Protein AF-A0A2V7JYR1-F1 (afdb_monomer)

Nearest PDB structures (foldseek):
  2d7j-assembly1_A  TM=7.484E-01  e=2.110E-05  Pyrococcus horikoshii OT3
  2vpi-assembly2_B  TM=7.551E-01  e=6.816E-05  Homo sapiens
  2a9v-assembly1_A  TM=7.492E-01  e=1.395E-04  Thermoplasma acidophilum
  2vpi-assembly1_A  TM=7.531E-01  e=1.307E-04  Homo sapiens
  2vxo-assembly1_B  TM=7.782E-01  e=3.049E-04  Homo sapiens

Sequence (157 aa):
MKALRQFASDGGTLVALNDASRFAVEQLLLPVRNVLEGVADDEFYAPGSIFRLELDPSDPIARDLAAQSVAWYEGGPAFEVLDSSAVRVVGRYPADPERVLLSGWVLHPERVAGRAALVRVKLGAGQVVLFGFRPQYRGQSIVTYPLLFNSLQLTSK

Foldseek 3Di:
DVVVLVCQQVFHEAEAAFPSLVVCCVVNVFQKDFLCVVPDCQQKAFQWAKFKKQFDCVDLLNPPHDRIDIFTAHNGTFIDGRDPVFKDQGMAGAQDQVRGGPDGDMDPSNSRRRTGQWMWGRRNQGIYIYGRGGCCPVVPNPSSVSSVVSSNVDGRD

pLDDT: mean 96.01, std 4.95, range [54.38, 98.81]

Mean predicted aligned error: 2.77 Å

Structure (mmCIF, N/CA/C/O backbone):
data_AF-A0A2V7JYR1-F1
#
_entry.id   AF-A0A2V7JYR1-F1
#
loop_
_atom_site.group_PDB
_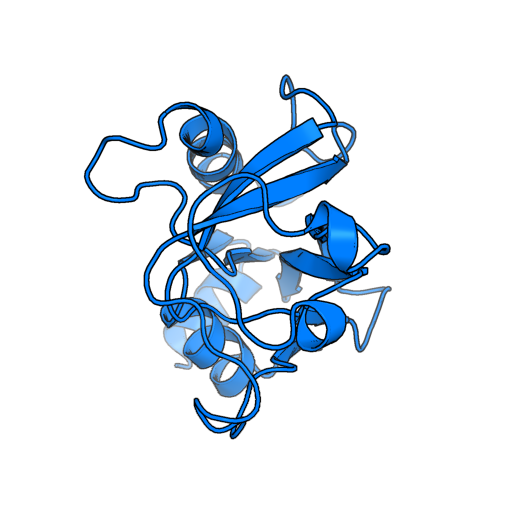atom_site.id
_atom_site.type_symbol
_atom_site.label_atom_id
_atom_site.label_alt_id
_atom_site.label_comp_id
_atom_site.label_asym_id
_atom_site.label_entity_id
_atom_site.label_seq_id
_atom_site.pdbx_PDB_ins_code
_atom_site.Cartn_x
_atom_site.Cartn_y
_atom_site.Cartn_z
_atom_site.occupancy
_atom_site.B_iso_or_equiv
_atom_site.auth_seq_id
_atom_site.auth_comp_id
_atom_site.auth_asym_id
_atom_site.auth_atom_id
_atom_site.pdbx_PDB_model_num
ATOM 1 N N . MET A 1 1 ? -8.791 -14.497 14.310 1.00 82.00 1 MET A N 1
ATOM 2 C CA . MET A 1 1 ? -9.496 -13.520 13.445 1.00 82.00 1 MET A CA 1
ATOM 3 C C . MET A 1 1 ? -10.530 -12.653 14.143 1.00 82.00 1 MET A C 1
ATOM 5 O O . MET A 1 1 ? -10.431 -11.443 13.996 1.00 82.00 1 MET A O 1
ATOM 9 N N . LYS A 1 2 ? -11.477 -13.208 14.917 1.00 88.25 2 LYS A N 1
ATOM 10 C CA . LYS A 1 2 ? -12.501 -12.403 15.619 1.00 88.25 2 LYS A CA 1
ATOM 11 C C . LYS A 1 2 ? -11.909 -11.237 16.427 1.00 88.25 2 LYS A C 1
ATOM 13 O O . LYS A 1 2 ? -12.382 -10.122 16.284 1.00 88.25 2 LYS A O 1
ATOM 18 N N . ALA A 1 3 ? -10.822 -11.474 17.167 1.00 94.75 3 ALA A N 1
ATOM 19 C CA . ALA A 1 3 ? -10.155 -10.439 17.962 1.00 94.75 3 ALA A CA 1
ATOM 20 C C . ALA A 1 3 ? -9.584 -9.274 17.128 1.00 94.75 3 ALA A C 1
ATOM 22 O O . ALA A 1 3 ? -9.770 -8.126 17.503 1.00 94.75 3 ALA A O 1
ATOM 23 N N . LEU A 1 4 ? -8.943 -9.545 15.982 1.00 93.81 4 LEU A N 1
ATOM 24 C CA . LEU A 1 4 ? -8.404 -8.487 15.111 1.00 93.81 4 LEU A CA 1
ATOM 25 C C . LEU A 1 4 ? -9.527 -7.655 14.486 1.00 93.81 4 LEU A C 1
ATOM 27 O O . LEU A 1 4 ? -9.467 -6.429 14.498 1.00 93.81 4 LEU A O 1
ATOM 31 N N . ARG A 1 5 ? -10.580 -8.320 13.988 1.00 94.38 5 ARG A N 1
ATOM 32 C CA . ARG A 1 5 ? -11.764 -7.625 13.466 1.00 94.38 5 ARG A CA 1
ATOM 33 C C . ARG A 1 5 ? -12.408 -6.760 14.545 1.00 94.38 5 ARG A C 1
ATOM 35 O O . ARG A 1 5 ? -12.750 -5.621 14.251 1.00 94.38 5 ARG A O 1
ATOM 42 N N . GLN A 1 6 ? -12.564 -7.294 15.756 1.00 95.62 6 GLN A N 1
ATOM 43 C CA . GLN A 1 6 ? -13.150 -6.576 16.885 1.00 95.62 6 GLN A CA 1
ATOM 44 C C . GLN A 1 6 ? -12.309 -5.350 17.251 1.00 95.62 6 GLN A C 1
ATOM 46 O O . GLN A 1 6 ? -12.837 -4.250 17.264 1.00 95.62 6 GLN A O 1
ATOM 51 N N . PHE A 1 7 ? -10.993 -5.516 17.416 1.00 95.81 7 PHE A N 1
ATOM 52 C CA . PHE A 1 7 ? -10.072 -4.416 17.707 1.00 95.81 7 PHE A CA 1
ATOM 53 C C . PHE A 1 7 ? -10.193 -3.268 16.698 1.00 95.81 7 PHE A C 1
ATOM 55 O O . PHE A 1 7 ? -10.331 -2.116 17.096 1.00 95.81 7 PHE A O 1
ATOM 62 N N . ALA A 1 8 ? -10.181 -3.573 15.396 1.00 94.56 8 ALA A N 1
ATOM 63 C CA . ALA A 1 8 ? -10.362 -2.548 14.372 1.00 94.56 8 ALA A CA 1
ATOM 64 C C . ALA A 1 8 ? -11.773 -1.939 14.418 1.00 94.56 8 ALA A C 1
A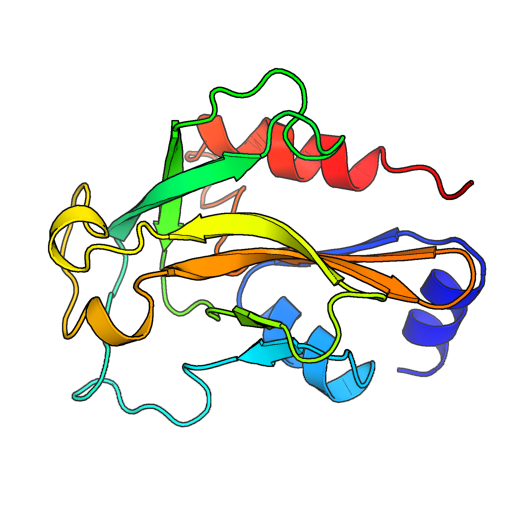TOM 66 O O . ALA A 1 8 ? -11.923 -0.725 14.348 1.00 94.56 8 ALA A O 1
ATOM 67 N N . SER A 1 9 ? -12.806 -2.768 14.593 1.00 94.88 9 SER A N 1
ATOM 68 C CA . SER A 1 9 ? -14.198 -2.301 14.643 1.00 94.88 9 SER A CA 1
ATOM 69 C C . SER A 1 9 ? -14.468 -1.370 15.827 1.00 94.88 9 SER A C 1
ATOM 71 O O . SER A 1 9 ? -15.270 -0.452 15.683 1.00 94.88 9 SER A O 1
ATOM 73 N N . ASP A 1 10 ? -13.753 -1.554 16.938 1.00 96.00 10 ASP A N 1
ATOM 74 C CA . ASP A 1 10 ? -13.852 -0.751 18.164 1.00 96.00 10 ASP A CA 1
ATOM 75 C C . ASP A 1 10 ? -13.001 0.531 18.128 1.00 96.00 10 ASP A C 1
ATOM 77 O O . ASP A 1 10 ? -12.827 1.196 19.147 1.00 96.00 10 ASP A O 1
ATOM 81 N N . GLY A 1 11 ? -12.462 0.900 16.961 1.00 95.75 11 GLY A N 1
ATOM 82 C CA . GLY A 1 11 ? -11.694 2.135 16.786 1.00 95.75 11 GLY A CA 1
ATOM 83 C C . GLY A 1 11 ? -10.182 1.938 16.721 1.00 95.75 11 GLY A C 1
ATOM 84 O O . GLY A 1 11 ? -9.451 2.922 16.621 1.00 95.75 11 GLY A O 1
ATOM 85 N N . GLY A 1 12 ? -9.692 0.698 16.748 1.00 96.38 12 GLY A N 1
ATOM 86 C CA . GLY A 1 12 ? -8.277 0.395 16.560 1.00 96.38 12 GLY A CA 1
ATOM 87 C C . GLY A 1 12 ? -7.797 0.608 15.120 1.00 96.38 12 GLY A C 1
ATOM 88 O O . GLY A 1 12 ? -8.559 0.505 14.156 1.00 96.38 12 GLY A O 1
ATOM 89 N N . THR A 1 13 ? -6.494 0.850 14.971 1.00 97.44 13 THR A N 1
ATOM 90 C CA . THR A 1 13 ? -5.816 0.885 13.668 1.00 97.44 13 THR A CA 1
ATOM 91 C C . THR A 1 13 ? -4.968 -0.373 13.508 1.00 97.44 13 THR A C 1
ATOM 93 O O . THR A 1 13 ? -4.015 -0.587 14.256 1.00 97.44 13 THR A O 1
ATOM 96 N N . LEU A 1 14 ? -5.301 -1.211 12.525 1.00 97.25 14 LEU A N 1
ATOM 97 C CA . LEU A 1 14 ? -4.454 -2.331 12.110 1.00 97.25 14 LEU A CA 1
ATOM 98 C C . LEU A 1 14 ? -3.563 -1.897 10.948 1.00 97.25 14 LEU A C 1
ATOM 100 O O . LEU A 1 14 ? -4.058 -1.352 9.967 1.00 97.25 14 LEU A O 1
ATOM 104 N N . VAL A 1 15 ? -2.265 -2.179 11.027 1.00 98.25 15 VAL A N 1
ATOM 105 C CA . VAL A 1 15 ? -1.319 -1.925 9.932 1.00 98.25 15 VAL A CA 1
ATOM 106 C C . VAL A 1 15 ? -0.754 -3.258 9.454 1.00 98.25 15 VAL A C 1
ATOM 108 O O . VAL A 1 15 ? -0.131 -3.982 10.229 1.00 98.25 15 VAL A O 1
ATOM 111 N N . ALA A 1 16 ? -0.980 -3.584 8.183 1.00 98.19 16 ALA A N 1
ATOM 112 C CA . ALA A 1 16 ? -0.490 -4.797 7.543 1.00 98.19 16 ALA A CA 1
ATOM 113 C C . ALA A 1 16 ? 0.563 -4.448 6.487 1.00 98.19 16 ALA A C 1
ATOM 115 O O . ALA A 1 16 ? 0.390 -3.523 5.692 1.00 98.19 16 ALA A O 1
ATOM 116 N N . LEU A 1 17 ? 1.678 -5.178 6.512 1.00 97.88 17 LEU A N 1
ATOM 117 C CA . LEU A 1 17 ? 2.853 -4.903 5.692 1.00 97.88 17 LEU A CA 1
ATOM 118 C C . LEU A 1 17 ? 3.094 -6.060 4.723 1.00 97.88 17 LEU A C 1
ATOM 120 O O . LEU A 1 17 ? 3.228 -7.204 5.157 1.00 97.88 17 LEU A O 1
ATOM 124 N N . ASN A 1 18 ? 3.198 -5.752 3.430 1.00 95.94 18 ASN A N 1
ATOM 125 C CA . ASN A 1 18 ? 3.478 -6.716 2.365 1.00 95.94 18 ASN A CA 1
ATOM 126 C C . ASN A 1 18 ? 2.522 -7.923 2.403 1.00 95.94 18 ASN A C 1
ATOM 128 O O . ASN A 1 18 ? 1.309 -7.744 2.330 1.00 95.94 18 ASN A O 1
ATOM 132 N N . ASP A 1 19 ? 3.035 -9.144 2.565 1.00 94.12 19 ASP A N 1
ATOM 133 C CA . ASP A 1 19 ? 2.251 -10.384 2.595 1.00 94.12 19 ASP A CA 1
ATOM 134 C C . ASP A 1 19 ? 1.194 -10.416 3.706 1.00 94.12 19 ASP A C 1
ATOM 136 O O . ASP A 1 19 ? 0.125 -11.000 3.523 1.00 94.12 19 ASP A O 1
ATOM 140 N N . ALA A 1 20 ? 1.421 -9.721 4.828 1.00 96.81 20 ALA A N 1
ATOM 141 C CA . ALA A 1 20 ? 0.406 -9.601 5.875 1.00 96.81 20 ALA A CA 1
ATOM 142 C C . ALA A 1 20 ? -0.863 -8.892 5.366 1.00 96.81 20 ALA A C 1
ATOM 144 O O . ALA A 1 20 ? -1.952 -9.123 5.894 1.00 96.81 20 ALA A O 1
ATOM 145 N N . SER A 1 21 ? -0.748 -8.057 4.328 1.00 97.94 21 SER A N 1
ATOM 146 C CA . SER A 1 21 ? -1.897 -7.414 3.694 1.00 97.94 21 SER A CA 1
ATOM 147 C C . SER A 1 21 ? -2.781 -8.412 2.947 1.00 97.94 21 SER A C 1
ATOM 149 O O . SER A 1 21 ? -3.995 -8.235 2.974 1.00 97.94 21 SER A O 1
ATOM 151 N N . ARG A 1 22 ? -2.225 -9.480 2.345 1.00 95.19 22 ARG A N 1
ATOM 152 C CA . ARG A 1 22 ? -3.032 -10.554 1.721 1.00 95.19 22 ARG A CA 1
ATOM 153 C C . ARG A 1 22 ? -3.929 -11.213 2.766 1.00 95.19 22 ARG A C 1
ATOM 155 O O . ARG A 1 22 ? -5.149 -11.230 2.632 1.00 95.19 22 ARG A O 1
ATOM 162 N N . PHE A 1 23 ? -3.319 -11.614 3.881 1.00 93.25 23 PHE A N 1
ATOM 163 C CA . PHE A 1 23 ? -4.030 -12.178 5.024 1.00 93.25 23 PHE A CA 1
ATOM 164 C C . PHE A 1 23 ? -5.103 -11.225 5.573 1.00 93.25 23 PHE A C 1
ATOM 166 O O . PHE A 1 23 ? -6.231 -11.641 5.837 1.00 93.25 23 PHE A O 1
ATOM 173 N N . ALA A 1 24 ? -4.782 -9.938 5.742 1.00 96.94 24 ALA A N 1
ATOM 174 C CA . ALA A 1 24 ? -5.735 -8.955 6.249 1.00 96.94 24 ALA A CA 1
ATOM 175 C C . ALA A 1 24 ? -6.938 -8.773 5.310 1.00 96.94 24 ALA A C 1
ATOM 177 O O . ALA A 1 24 ? -8.069 -8.731 5.791 1.00 96.94 24 ALA A O 1
ATOM 178 N N . VAL A 1 25 ? -6.707 -8.707 3.994 1.00 96.62 25 VAL A N 1
ATOM 179 C CA . VAL A 1 25 ? -7.767 -8.592 2.981 1.00 96.62 25 VAL A CA 1
ATOM 180 C C . VAL A 1 25 ? -8.745 -9.758 3.081 1.00 96.62 25 VAL A C 1
ATOM 182 O O . VAL A 1 25 ? -9.940 -9.530 3.272 1.00 96.62 25 VAL A O 1
ATOM 185 N N . GLU A 1 26 ? -8.245 -10.992 3.030 1.00 93.88 26 GLU A N 1
ATOM 186 C CA . GLU A 1 26 ? -9.083 -12.194 3.048 1.00 93.88 26 GLU A CA 1
ATOM 187 C C . GLU A 1 26 ? -9.837 -12.346 4.367 1.00 93.88 26 GLU A C 1
ATOM 189 O O . GLU A 1 26 ? -11.059 -12.491 4.409 1.00 93.88 26 GLU A O 1
ATOM 194 N N . GLN A 1 27 ? -9.114 -12.286 5.481 1.00 94.44 27 GLN A N 1
ATOM 195 C CA . GLN A 1 27 ? -9.667 -12.675 6.771 1.00 94.44 27 GLN A CA 1
ATOM 196 C C . GLN A 1 27 ? -10.567 -11.592 7.381 1.00 94.44 27 GLN A C 1
ATOM 198 O O . GLN A 1 27 ? -11.449 -11.883 8.203 1.00 94.44 27 GLN A O 1
ATOM 203 N N . LEU A 1 28 ? -10.358 -10.329 6.997 1.00 96.06 28 LEU A N 1
ATOM 204 C CA . LEU A 1 28 ? -11.223 -9.216 7.382 1.00 96.06 28 LEU A CA 1
ATOM 205 C C . LEU A 1 28 ? -12.291 -8.905 6.324 1.00 96.06 28 LEU A C 1
ATOM 207 O O . LEU A 1 28 ? -13.169 -8.086 6.609 1.00 96.06 28 LEU A O 1
ATOM 211 N N . LEU A 1 29 ? -12.321 -9.637 5.202 1.00 95.31 29 LEU A N 1
ATOM 212 C CA . LEU A 1 29 ? -13.271 -9.445 4.097 1.00 95.31 29 LEU A CA 1
ATOM 213 C C . LEU A 1 29 ? -13.280 -7.983 3.626 1.00 95.31 29 LEU A C 1
ATOM 215 O O . LEU A 1 29 ? -14.334 -7.357 3.514 1.00 95.31 29 LEU A O 1
ATOM 219 N N . LEU A 1 30 ? -12.088 -7.408 3.456 1.00 97.75 30 LEU A N 1
ATOM 220 C CA . LEU A 1 30 ? -11.949 -6.006 3.068 1.00 97.75 30 LEU A CA 1
ATOM 221 C C . LEU A 1 30 ? -12.352 -5.834 1.594 1.00 97.75 30 LEU A C 1
ATOM 223 O O . LEU A 1 30 ? -12.045 -6.708 0.785 1.00 97.75 30 LEU A O 1
ATOM 227 N N . PRO A 1 31 ? -12.979 -4.708 1.207 1.00 98.00 31 PRO A N 1
ATOM 228 C CA . PRO A 1 31 ? -13.401 -4.448 -0.172 1.00 98.00 31 PRO A CA 1
ATOM 229 C C . PRO A 1 31 ? -12.226 -4.000 -1.065 1.00 98.00 31 PRO A C 1
ATOM 231 O O . PRO A 1 31 ? -12.252 -2.954 -1.718 1.00 98.00 31 PRO A O 1
ATOM 234 N N . VAL A 1 32 ? -11.164 -4.802 -1.072 1.00 98.00 32 VAL A N 1
ATOM 235 C CA . VAL A 1 32 ? -9.936 -4.616 -1.844 1.00 98.00 32 VAL A CA 1
ATOM 236 C C . VAL A 1 32 ? -9.537 -5.969 -2.425 1.00 98.00 32 VAL A C 1
ATOM 238 O O . VAL A 1 32 ? -9.628 -6.983 -1.741 1.00 98.00 32 VAL A O 1
ATOM 241 N N . ARG A 1 33 ? -9.068 -5.995 -3.671 1.00 97.69 33 ARG A N 1
ATOM 242 C CA . ARG A 1 33 ? -8.559 -7.200 -4.336 1.00 97.69 33 ARG A CA 1
ATOM 243 C C . ARG A 1 33 ? -7.059 -7.078 -4.586 1.00 97.69 33 ARG A C 1
ATOM 245 O O . ARG A 1 33 ? -6.613 -6.049 -5.085 1.00 97.69 33 ARG A O 1
ATOM 252 N N . ASN A 1 34 ? -6.289 -8.122 -4.276 1.00 97.94 34 ASN A N 1
ATOM 253 C CA . ASN A 1 34 ? -4.915 -8.256 -4.760 1.00 97.94 34 ASN A CA 1
ATOM 254 C C . ASN A 1 34 ? -4.954 -8.694 -6.234 1.00 97.94 34 ASN A C 1
ATOM 256 O O . ASN A 1 34 ? -5.429 -9.786 -6.531 1.00 97.94 34 ASN A O 1
ATOM 260 N N . VAL A 1 35 ? -4.473 -7.862 -7.160 1.00 97.88 35 VAL A N 1
ATOM 261 C CA . VAL A 1 35 ? -4.466 -8.196 -8.599 1.00 97.88 35 VAL A CA 1
ATOM 262 C C . VAL A 1 35 ? -3.371 -9.191 -8.984 1.00 97.88 35 VAL A C 1
ATOM 264 O O . VAL A 1 35 ? -3.380 -9.698 -10.100 1.00 97.88 35 VAL A O 1
ATOM 267 N N . LEU A 1 36 ? -2.434 -9.456 -8.070 1.00 97.00 36 LEU A N 1
ATOM 268 C CA . LEU A 1 36 ? -1.360 -10.435 -8.233 1.00 97.00 36 LEU A CA 1
ATOM 269 C C . LEU A 1 36 ? -1.685 -11.778 -7.563 1.00 97.00 36 LEU A C 1
ATOM 271 O O . LEU A 1 36 ? -0.817 -12.636 -7.449 1.00 97.00 36 LEU A O 1
ATOM 275 N N . GLU A 1 37 ? -2.909 -11.959 -7.062 1.00 95.38 37 GLU A N 1
ATOM 276 C CA . GLU A 1 37 ? -3.319 -13.219 -6.443 1.00 95.38 37 GLU A CA 1
ATOM 277 C C . GLU A 1 37 ? -3.380 -14.337 -7.490 1.00 95.38 37 GLU A C 1
ATOM 279 O O . GLU A 1 37 ? -4.058 -14.195 -8.507 1.00 95.38 37 GLU A O 1
ATOM 284 N N . GLY A 1 38 ? -2.660 -15.436 -7.247 1.00 94.38 38 GLY A N 1
ATOM 285 C CA . GLY A 1 38 ? -2.576 -16.564 -8.180 1.00 94.38 38 GLY A CA 1
ATOM 286 C C . GLY A 1 38 ? -1.842 -16.277 -9.497 1.00 94.38 38 GLY A C 1
ATOM 287 O O . GLY A 1 38 ? -1.885 -17.121 -10.386 1.00 94.38 38 GLY A O 1
ATOM 288 N N . VAL A 1 39 ? -1.185 -15.120 -9.635 1.00 96.75 39 VAL A N 1
ATOM 289 C CA . VAL A 1 39 ? -0.362 -14.792 -10.810 1.00 96.75 39 VAL A CA 1
ATOM 290 C C . VAL A 1 39 ? 0.977 -15.516 -10.700 1.00 96.75 39 VAL A C 1
ATOM 292 O O . VAL A 1 39 ? 1.629 -15.450 -9.658 1.00 96.75 39 VAL A O 1
ATOM 295 N N . ALA A 1 40 ? 1.370 -16.219 -11.762 1.00 96.25 40 ALA A N 1
ATOM 296 C CA . ALA A 1 40 ? 2.630 -16.952 -11.806 1.00 96.25 40 ALA A CA 1
ATOM 297 C C . ALA A 1 40 ? 3.834 -16.023 -12.056 1.00 96.25 40 ALA A C 1
ATOM 299 O O . ALA A 1 40 ? 3.695 -14.939 -12.625 1.00 96.25 40 ALA A O 1
ATOM 300 N N . ASP A 1 41 ? 5.032 -16.459 -11.657 1.00 93.62 41 ASP A N 1
ATOM 301 C CA . ASP A 1 41 ? 6.263 -15.662 -11.796 1.00 93.62 41 ASP A CA 1
ATOM 302 C C . ASP A 1 41 ? 6.622 -15.367 -13.270 1.00 93.62 41 ASP A C 1
ATOM 304 O O . ASP A 1 41 ? 7.267 -14.366 -13.571 1.00 93.62 41 ASP A O 1
ATOM 308 N N . ASP A 1 42 ? 6.195 -16.193 -14.224 1.00 95.81 42 ASP A N 1
ATOM 309 C CA . ASP A 1 42 ? 6.368 -15.918 -15.657 1.00 95.81 42 ASP A CA 1
ATOM 310 C C . ASP A 1 42 ? 5.356 -14.897 -16.210 1.00 95.81 42 ASP A C 1
ATOM 312 O O . ASP A 1 42 ? 5.558 -14.357 -17.296 1.00 95.81 42 ASP A O 1
ATOM 316 N N . GLU A 1 43 ? 4.307 -14.572 -15.452 1.00 97.00 43 GLU A N 1
ATOM 317 C CA . GLU A 1 43 ? 3.315 -13.548 -15.788 1.00 97.00 43 GLU A CA 1
ATOM 318 C C . GLU A 1 43 ? 3.537 -12.215 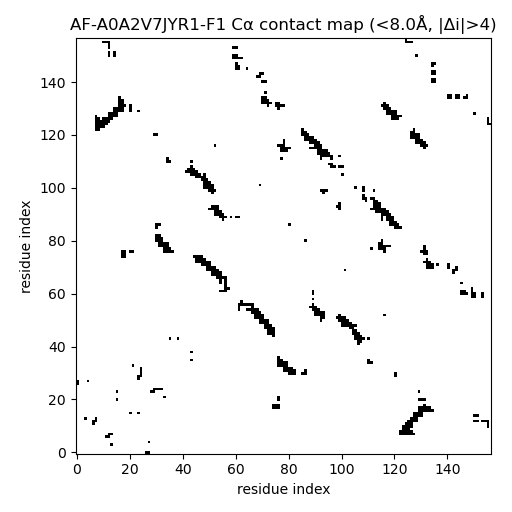-15.060 1.00 97.00 43 GLU A C 1
ATOM 320 O O . GLU A 1 43 ? 3.084 -11.175 -15.543 1.00 97.00 43 GLU A O 1
ATOM 325 N N . PHE A 1 44 ? 4.198 -12.228 -13.900 1.00 98.12 44 PHE A N 1
ATOM 326 C CA . PHE A 1 44 ? 4.681 -11.042 -13.197 1.00 98.12 44 PHE A CA 1
ATOM 327 C C . PHE A 1 44 ? 5.768 -11.427 -12.193 1.00 98.12 44 PHE A C 1
ATOM 329 O O . PHE A 1 44 ? 5.526 -12.211 -11.279 1.00 98.12 44 PHE A O 1
ATOM 336 N N . TYR A 1 45 ? 6.938 -10.796 -12.284 1.00 96.94 45 TYR A N 1
ATOM 337 C CA . TYR A 1 45 ? 8.019 -11.048 -11.334 1.00 96.94 45 TYR A CA 1
ATOM 338 C C . TYR A 1 45 ? 8.860 -9.806 -11.085 1.00 96.94 45 TYR A C 1
ATOM 340 O O . TYR A 1 45 ? 9.231 -9.080 -12.005 1.00 96.94 45 TYR A O 1
ATOM 348 N N . ALA A 1 46 ? 9.184 -9.573 -9.816 1.00 96.88 46 ALA A N 1
ATOM 349 C CA . ALA A 1 46 ? 10.159 -8.577 -9.395 1.00 96.88 46 ALA A CA 1
ATOM 350 C C . ALA A 1 46 ? 10.824 -9.058 -8.090 1.00 96.88 46 ALA A C 1
ATOM 352 O O . ALA A 1 46 ? 10.207 -8.975 -7.022 1.00 96.88 46 ALA A O 1
ATOM 353 N N . PRO A 1 47 ? 12.077 -9.552 -8.147 1.00 91.94 47 PRO A N 1
ATOM 354 C CA . PRO A 1 47 ? 12.766 -10.188 -7.015 1.00 91.94 47 PRO A CA 1
ATOM 355 C C . PRO A 1 47 ? 13.292 -9.202 -5.958 1.00 91.94 47 PRO A C 1
ATOM 357 O O . PRO A 1 47 ? 14.032 -9.589 -5.059 1.00 91.94 47 PRO A O 1
ATOM 360 N N . GLY A 1 48 ? 12.960 -7.919 -6.089 1.00 94.69 48 GLY A N 1
ATOM 361 C CA . GLY A 1 48 ? 13.554 -6.823 -5.336 1.00 94.69 48 GLY A CA 1
ATOM 362 C C . GLY A 1 48 ? 13.843 -5.666 -6.277 1.00 94.69 48 GLY A C 1
ATOM 363 O O . GLY A 1 48 ? 14.778 -5.712 -7.075 1.00 94.69 48 GLY A O 1
ATOM 364 N N . SER A 1 49 ? 13.002 -4.642 -6.247 1.00 97.12 49 SER A N 1
ATOM 365 C CA . SER A 1 49 ? 13.124 -3.484 -7.131 1.00 97.12 49 SER A CA 1
ATOM 366 C C . SER A 1 49 ? 12.606 -2.224 -6.473 1.00 97.12 49 SER A C 1
ATOM 368 O O . SER A 1 49 ? 11.776 -2.258 -5.566 1.00 97.12 49 SER A O 1
ATOM 370 N N . ILE A 1 50 ? 13.107 -1.091 -6.948 1.00 97.69 50 ILE A N 1
ATOM 371 C CA . ILE A 1 50 ? 12.609 0.214 -6.546 1.00 97.69 50 ILE A CA 1
ATOM 372 C C . ILE A 1 50 ? 11.552 0.615 -7.563 1.00 97.69 50 ILE A C 1
ATOM 374 O O . ILE A 1 50 ? 11.867 0.908 -8.719 1.00 97.69 50 ILE A O 1
ATOM 378 N N . PHE A 1 51 ? 10.298 0.619 -7.131 1.00 98.38 51 PHE A N 1
ATOM 379 C CA . PHE A 1 51 ? 9.190 1.130 -7.927 1.00 98.38 51 PHE A CA 1
ATOM 380 C C . PHE A 1 51 ? 8.929 2.589 -7.575 1.00 98.38 51 PHE A C 1
ATOM 382 O O . PHE A 1 51 ? 9.078 2.996 -6.420 1.00 98.38 51 PHE A O 1
ATOM 389 N N . ARG A 1 52 ? 8.534 3.388 -8.567 1.00 98.69 52 ARG A N 1
ATOM 390 C CA . ARG A 1 52 ? 8.001 4.732 -8.320 1.00 98.69 52 ARG A CA 1
ATOM 391 C C . ARG A 1 52 ? 6.670 4.619 -7.587 1.00 98.69 52 ARG A C 1
ATOM 393 O O . ARG A 1 52 ? 5.882 3.720 -7.866 1.00 98.69 52 ARG A O 1
ATOM 400 N N . LEU A 1 53 ? 6.422 5.540 -6.667 1.00 98.62 53 LEU A N 1
ATOM 401 C CA . LEU A 1 53 ? 5.201 5.609 -5.875 1.00 98.62 53 LEU A CA 1
ATOM 402 C C . LEU A 1 53 ? 4.626 7.021 -5.969 1.00 98.62 53 LEU A C 1
ATOM 404 O O . LEU A 1 53 ? 5.299 7.992 -5.633 1.00 98.62 53 LEU A O 1
ATOM 408 N N . GLU A 1 54 ? 3.381 7.128 -6.404 1.00 98.81 54 GLU A N 1
ATOM 409 C CA . GLU A 1 54 ? 2.620 8.372 -6.430 1.00 98.81 54 GLU A CA 1
ATOM 410 C C . GLU A 1 54 ? 1.747 8.418 -5.178 1.00 98.81 54 GLU A C 1
ATOM 412 O O . GLU A 1 54 ? 0.902 7.545 -4.972 1.00 98.81 54 GLU A O 1
ATOM 417 N N . LEU A 1 55 ? 1.991 9.404 -4.322 1.00 98.75 55 LEU A N 1
ATOM 418 C CA . LEU A 1 55 ? 1.313 9.597 -3.046 1.00 98.75 55 LEU A CA 1
ATOM 419 C C . LEU A 1 55 ? 0.259 10.700 -3.152 1.00 98.75 55 LEU A C 1
ATOM 421 O O . LEU A 1 55 ? 0.400 11.625 -3.949 1.00 98.75 55 LEU A O 1
ATOM 425 N N . ASP A 1 56 ? -0.760 10.621 -2.300 1.00 98.12 56 ASP A N 1
ATOM 426 C CA . ASP A 1 56 ? -1.724 11.692 -2.037 1.00 98.12 56 ASP A CA 1
ATOM 427 C C . ASP A 1 56 ? -1.372 12.406 -0.717 1.00 98.12 56 ASP A C 1
ATOM 429 O O . ASP A 1 56 ? -1.774 11.929 0.347 1.00 98.12 56 ASP A O 1
ATOM 433 N N . PRO A 1 57 ? -0.658 13.553 -0.741 1.00 97.12 57 PRO A N 1
ATOM 434 C CA . PRO A 1 57 ? -0.226 14.245 0.476 1.00 97.12 57 PRO A CA 1
ATOM 435 C C . PRO A 1 57 ? -1.372 14.852 1.296 1.00 97.12 57 PRO A C 1
ATOM 437 O O . PRO A 1 57 ? -1.138 15.338 2.403 1.00 97.12 57 PRO A O 1
ATOM 440 N N . SER A 1 58 ? -2.605 14.857 0.768 1.00 96.38 58 SER A N 1
ATOM 441 C CA . SER A 1 58 ? -3.785 15.274 1.531 1.00 96.38 58 SER A CA 1
ATOM 442 C C . SER A 1 58 ? -4.246 14.211 2.534 1.00 96.38 58 SER A C 1
ATOM 444 O O . SER A 1 58 ? -4.953 14.540 3.491 1.00 96.38 58 SER A O 1
ATOM 446 N N . ASP A 1 59 ? -3.838 12.947 2.356 1.00 97.12 59 ASP A N 1
ATOM 447 C CA . ASP A 1 59 ? -4.113 11.893 3.329 1.00 97.12 59 ASP A CA 1
ATOM 448 C C . ASP A 1 59 ? -3.132 11.985 4.519 1.00 97.12 59 ASP A C 1
ATOM 450 O O . ASP A 1 59 ? -1.922 12.114 4.312 1.00 97.12 59 ASP A O 1
ATOM 454 N N . PRO A 1 60 ? -3.605 11.862 5.777 1.00 96.75 60 PRO A N 1
ATOM 455 C CA . PRO A 1 60 ? -2.748 11.922 6.962 1.00 96.75 60 PRO A CA 1
ATOM 456 C C . PRO A 1 60 ? -1.569 10.941 6.964 1.00 96.75 60 PRO A C 1
ATOM 458 O O . PRO A 1 60 ? -0.551 11.236 7.587 1.00 96.75 60 PRO A O 1
ATOM 461 N N . ILE A 1 61 ? -1.674 9.793 6.282 1.00 98.12 61 ILE A N 1
ATOM 462 C CA . ILE A 1 61 ? -0.567 8.832 6.176 1.00 98.12 61 ILE A CA 1
ATOM 463 C C . ILE A 1 61 ? 0.597 9.420 5.363 1.00 98.12 61 ILE A C 1
ATOM 465 O O . ILE A 1 61 ? 1.759 9.211 5.714 1.00 98.12 61 ILE A O 1
ATOM 469 N N . ALA A 1 62 ? 0.302 10.175 4.306 1.00 98.00 62 ALA A N 1
ATOM 470 C CA . ALA A 1 62 ? 1.292 10.784 3.417 1.00 98.00 62 ALA A CA 1
ATOM 471 C C . ALA A 1 62 ? 1.566 12.266 3.738 1.00 98.00 62 ALA A C 1
ATOM 473 O O . ALA A 1 62 ? 2.182 12.972 2.937 1.00 98.00 62 ALA A O 1
ATOM 474 N N . ARG A 1 63 ? 1.149 12.735 4.921 1.00 95.88 63 ARG A N 1
ATOM 475 C CA . ARG A 1 63 ? 1.400 14.101 5.385 1.00 95.88 63 ARG A CA 1
ATOM 476 C C . ARG A 1 63 ? 2.900 14.398 5.429 1.00 95.88 63 ARG A C 1
ATOM 478 O O . ARG A 1 63 ? 3.675 13.597 5.948 1.00 95.88 63 ARG A O 1
ATOM 485 N N . ASP A 1 64 ? 3.270 15.568 4.915 1.00 94.44 64 ASP A N 1
ATOM 486 C CA . ASP A 1 64 ? 4.646 16.078 4.836 1.00 94.44 64 ASP A CA 1
ATOM 487 C C . ASP A 1 64 ? 5.575 15.281 3.895 1.00 94.44 64 ASP A C 1
ATOM 489 O O . ASP A 1 64 ? 6.781 15.531 3.855 1.00 94.44 64 ASP A O 1
ATOM 493 N N . LEU A 1 65 ? 5.034 14.353 3.092 1.00 96.81 65 LEU A N 1
ATOM 494 C CA . LEU A 1 65 ? 5.773 13.681 2.021 1.00 96.81 65 LEU A CA 1
ATOM 495 C C . LEU A 1 65 ? 5.531 14.349 0.662 1.00 96.81 65 LEU A C 1
ATOM 497 O O . LEU A 1 65 ? 4.470 14.908 0.384 1.00 96.81 65 LEU A O 1
ATOM 501 N N . ALA A 1 66 ? 6.522 14.238 -0.225 1.00 97.12 66 ALA A N 1
ATOM 502 C CA . ALA A 1 66 ? 6.361 14.609 -1.624 1.00 97.12 66 ALA A CA 1
ATOM 503 C C . ALA A 1 66 ? 5.359 13.674 -2.327 1.00 97.12 66 ALA A C 1
ATOM 505 O O . ALA A 1 66 ? 5.340 12.468 -2.080 1.00 97.12 66 ALA A O 1
ATOM 506 N N . ALA A 1 67 ? 4.584 14.215 -3.272 1.00 97.88 67 ALA A N 1
ATOM 507 C CA . ALA A 1 67 ? 3.637 13.434 -4.076 1.00 97.88 67 ALA A CA 1
ATOM 508 C C . ALA A 1 67 ? 4.316 12.357 -4.945 1.00 97.88 67 ALA A C 1
ATOM 510 O O . ALA A 1 67 ? 3.663 11.426 -5.401 1.00 97.88 67 ALA A O 1
ATOM 511 N N . GLN A 1 68 ? 5.621 12.484 -5.193 1.00 98.12 68 GLN A N 1
ATOM 512 C CA . GLN A 1 68 ? 6.435 11.497 -5.897 1.00 98.12 68 GLN A CA 1
ATOM 513 C C . GLN A 1 68 ? 7.450 10.914 -4.915 1.00 98.12 68 GLN A C 1
ATOM 515 O O . GLN A 1 68 ? 8.234 11.646 -4.313 1.00 98.12 68 GLN A O 1
ATOM 520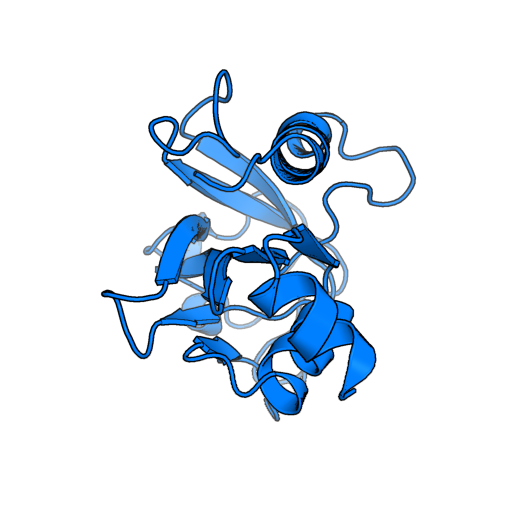 N N . SER A 1 69 ? 7.429 9.597 -4.759 1.00 97.50 69 SER A N 1
ATOM 521 C CA . SER A 1 69 ? 8.290 8.842 -3.856 1.00 97.50 69 SER A CA 1
ATOM 522 C C . SER A 1 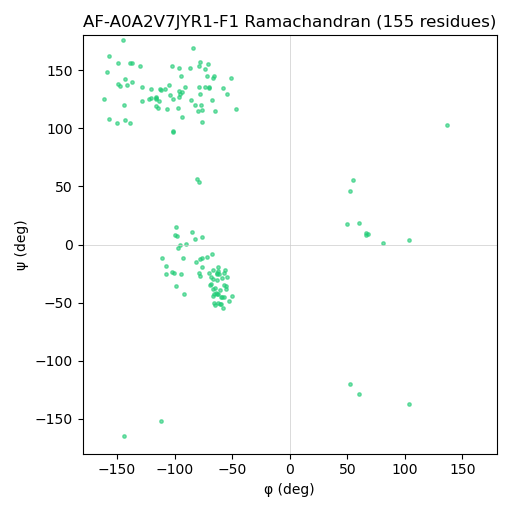69 ? 8.659 7.498 -4.493 1.00 97.50 69 SER A C 1
ATOM 524 O O . SER A 1 69 ? 8.512 7.291 -5.702 1.00 97.50 69 SER A O 1
ATOM 526 N N . VAL A 1 70 ? 9.169 6.575 -3.685 1.00 97.56 70 VAL A N 1
ATOM 527 C CA . VAL A 1 70 ? 9.585 5.239 -4.105 1.00 97.56 70 VAL A CA 1
ATOM 528 C C . VAL A 1 70 ? 9.133 4.185 -3.104 1.00 97.56 70 VAL A C 1
ATOM 530 O O . VAL A 1 70 ? 8.945 4.472 -1.924 1.00 97.56 70 VAL A O 1
ATOM 533 N N . ALA A 1 71 ? 9.002 2.949 -3.570 1.00 97.44 71 ALA A N 1
ATOM 534 C CA . ALA A 1 71 ? 8.740 1.780 -2.745 1.00 97.44 71 ALA A CA 1
ATOM 535 C C . ALA A 1 71 ? 9.755 0.679 -3.063 1.00 97.44 71 ALA A C 1
ATOM 537 O O . ALA A 1 71 ? 10.011 0.388 -4.232 1.00 97.44 71 ALA A O 1
ATOM 538 N N . TRP A 1 72 ? 10.300 0.037 -2.026 1.00 97.31 72 TRP A N 1
ATOM 539 C CA . TRP A 1 72 ? 10.983 -1.244 -2.198 1.00 97.31 72 TRP A CA 1
ATOM 540 C C . TRP A 1 72 ? 9.935 -2.342 -2.383 1.00 97.31 72 TRP A C 1
ATOM 542 O O . TRP A 1 72 ? 9.268 -2.737 -1.421 1.00 97.31 72 TRP A O 1
ATOM 552 N N . TYR A 1 73 ? 9.787 -2.814 -3.615 1.00 96.75 73 TYR A N 1
ATOM 553 C CA . TYR A 1 73 ? 8.882 -3.896 -3.967 1.00 96.75 73 TYR A CA 1
ATOM 554 C C . TYR A 1 73 ? 9.619 -5.235 -3.994 1.00 96.75 73 TYR A C 1
ATOM 556 O O . TYR A 1 73 ? 10.647 -5.375 -4.655 1.00 96.75 73 TYR A O 1
ATOM 564 N N . GLU A 1 74 ? 9.061 -6.228 -3.302 1.00 94.69 74 GLU A N 1
ATOM 565 C CA . GLU A 1 74 ? 9.488 -7.625 -3.383 1.00 94.69 74 GLU A CA 1
ATOM 566 C C . GLU A 1 74 ? 8.326 -8.526 -2.951 1.00 94.69 74 GLU A C 1
ATOM 568 O O . GLU A 1 74 ? 7.953 -8.560 -1.772 1.00 94.69 74 GLU A O 1
ATOM 573 N N . GLY A 1 75 ? 7.735 -9.223 -3.925 1.00 90.44 75 GLY A N 1
ATOM 574 C CA . GLY A 1 75 ? 6.687 -10.221 -3.693 1.00 90.44 75 GLY A CA 1
ATOM 575 C C . GLY A 1 75 ? 5.410 -9.703 -3.019 1.00 90.44 75 GLY A C 1
ATOM 576 O O . GLY A 1 75 ? 4.672 -10.507 -2.459 1.00 90.44 75 GLY A O 1
ATOM 577 N N . GLY A 1 76 ? 5.149 -8.393 -3.026 1.00 94.56 76 GLY A N 1
ATOM 578 C CA . GLY A 1 76 ? 4.003 -7.782 -2.348 1.00 94.56 76 GLY A CA 1
ATOM 579 C C . GLY A 1 76 ? 2.694 -7.810 -3.147 1.00 94.56 76 GLY A C 1
ATOM 580 O O . GLY A 1 76 ? 2.686 -8.150 -4.324 1.00 94.56 76 GLY A O 1
ATOM 581 N N . PRO A 1 77 ? 1.544 -7.487 -2.534 1.00 97.50 77 PRO A N 1
ATOM 582 C CA . PRO A 1 77 ? 0.295 -7.317 -3.270 1.00 97.50 77 PRO A CA 1
ATOM 583 C C . PRO A 1 77 ? 0.215 -5.953 -3.970 1.00 97.50 77 PRO A C 1
ATOM 585 O O . PRO A 1 77 ? 0.759 -4.957 -3.496 1.00 97.50 77 PRO A O 1
ATOM 588 N N . ALA A 1 78 ? -0.555 -5.891 -5.054 1.00 98.25 78 ALA A N 1
ATOM 589 C CA . ALA A 1 78 ? -1.001 -4.644 -5.670 1.00 98.25 78 ALA A CA 1
ATOM 590 C C . ALA A 1 78 ? -2.530 -4.614 -5.661 1.00 98.25 78 ALA A C 1
ATOM 592 O O . ALA A 1 78 ? -3.184 -5.609 -5.971 1.00 98.25 78 ALA A O 1
ATOM 593 N N . PHE A 1 79 ? -3.114 -3.491 -5.266 1.00 98.75 79 PHE A N 1
ATOM 594 C CA . PHE A 1 79 ? -4.511 -3.438 -4.866 1.00 98.75 79 PHE A CA 1
ATOM 595 C C . PHE A 1 79 ? -5.411 -2.796 -5.918 1.00 98.75 79 PHE A C 1
ATOM 597 O O . PHE A 1 79 ? -5.122 -1.732 -6.475 1.00 98.75 79 PHE A O 1
ATOM 604 N N . GLU A 1 80 ? -6.567 -3.412 -6.110 1.00 98.56 80 GLU A N 1
ATOM 605 C CA . GLU A 1 80 ? -7.735 -2.824 -6.745 1.00 98.56 80 GLU A CA 1
ATOM 606 C C . GLU A 1 80 ? -8.815 -2.551 -5.699 1.00 98.56 80 GLU A C 1
ATOM 608 O O . GLU A 1 80 ? -9.106 -3.391 -4.848 1.00 98.56 80 GLU A O 1
ATOM 613 N N . VAL A 1 81 ? -9.405 -1.359 -5.760 1.00 98.38 81 VAL A N 1
ATOM 614 C CA . VAL A 1 81 ? -10.463 -0.930 -4.843 1.00 98.38 81 VAL A CA 1
ATOM 615 C C . VAL A 1 81 ? -11.812 -1.408 -5.367 1.00 98.38 81 VAL A C 1
ATOM 617 O O . VAL A 1 81 ? -12.175 -1.071 -6.490 1.00 98.38 81 VAL A O 1
ATOM 620 N N . LEU A 1 82 ? -12.553 -2.158 -4.547 1.00 98.25 82 LEU A N 1
ATOM 621 C CA . LEU A 1 82 ? -13.888 -2.657 -4.895 1.00 98.25 82 LEU A CA 1
ATOM 622 C C . LEU A 1 82 ? -15.007 -1.739 -4.380 1.00 98.25 82 LEU A C 1
ATOM 624 O O . LEU A 1 82 ? -16.087 -1.710 -4.961 1.00 98.25 82 LEU A O 1
ATOM 628 N N . ASP A 1 83 ? -14.747 -0.973 -3.316 1.00 97.69 83 ASP A N 1
ATOM 629 C CA . ASP A 1 83 ? -15.678 0.009 -2.753 1.00 97.69 83 ASP A CA 1
ATOM 630 C C . ASP A 1 83 ? -14.941 1.299 -2.361 1.00 97.69 83 ASP A C 1
ATOM 632 O O . ASP A 1 83 ? -14.253 1.375 -1.338 1.00 97.69 83 ASP A O 1
ATOM 636 N N . SER A 1 84 ? -15.101 2.344 -3.173 1.00 96.31 84 SER A N 1
ATOM 637 C CA . SER A 1 84 ? -14.479 3.650 -2.935 1.00 96.31 84 SER A CA 1
ATOM 638 C C . SER A 1 84 ? -15.097 4.432 -1.773 1.00 96.31 84 SER A C 1
ATOM 640 O O . SER A 1 84 ? -14.534 5.448 -1.370 1.00 96.31 84 SER A O 1
ATOM 642 N N . SER A 1 85 ? -16.244 4.002 -1.234 1.00 96.56 85 SER A N 1
ATOM 643 C CA . SER A 1 85 ? -16.837 4.616 -0.038 1.00 96.56 85 SER A CA 1
ATOM 644 C C . SER A 1 85 ? -16.135 4.173 1.251 1.00 96.56 85 SER A C 1
ATOM 646 O O . SER A 1 85 ? -16.091 4.929 2.224 1.00 96.56 85 SER A O 1
ATOM 648 N N . ALA A 1 86 ? -15.539 2.975 1.244 1.00 96.94 86 ALA A N 1
ATOM 649 C CA . ALA A 1 86 ? -14.832 2.397 2.383 1.00 96.94 86 ALA A CA 1
ATOM 650 C C . ALA A 1 86 ? -13.302 2.488 2.267 1.00 96.94 86 ALA A C 1
ATOM 652 O O . ALA A 1 86 ? -12.611 2.449 3.289 1.00 96.94 86 ALA A O 1
ATOM 653 N N . VAL A 1 87 ? -12.761 2.593 1.049 1.00 98.44 87 VAL A N 1
ATOM 654 C CA . VAL A 1 87 ? -11.316 2.522 0.790 1.00 98.44 87 VAL A CA 1
ATOM 655 C C . VAL A 1 87 ? -10.778 3.833 0.233 1.00 98.44 87 VAL A C 1
ATOM 657 O O . VAL A 1 87 ? -11.224 4.319 -0.806 1.00 98.44 87 VAL A O 1
ATOM 660 N N . ARG A 1 88 ? -9.729 4.359 0.871 1.00 98.25 88 ARG A N 1
ATOM 661 C CA . ARG A 1 88 ? -8.921 5.466 0.354 1.00 98.25 88 ARG A CA 1
ATOM 662 C C . ARG A 1 88 ? -7.592 4.944 -0.183 1.00 98.25 88 ARG A C 1
ATOM 664 O O . ARG A 1 88 ? -6.863 4.251 0.524 1.00 98.25 88 ARG A O 1
ATOM 671 N N . VAL A 1 89 ? -7.257 5.313 -1.419 1.00 98.75 89 VAL A N 1
ATOM 672 C CA . VAL A 1 89 ? -5.913 5.112 -1.977 1.00 98.75 89 VAL A CA 1
ATOM 673 C C . VAL A 1 89 ? -5.017 6.244 -1.496 1.00 98.75 89 VAL A C 1
ATOM 675 O O . VAL A 1 89 ? -5.303 7.404 -1.767 1.00 98.75 89 VAL A O 1
ATOM 678 N N . VAL A 1 90 ? -3.950 5.892 -0.789 1.00 98.69 90 VAL A N 1
ATOM 679 C CA . VAL A 1 90 ? -2.942 6.835 -0.281 1.00 98.69 90 VAL A CA 1
ATOM 680 C C . VAL A 1 90 ? -1.730 6.861 -1.205 1.00 98.69 90 VAL A C 1
ATOM 682 O O . VAL A 1 90 ? -1.112 7.902 -1.393 1.00 98.69 90 VAL A O 1
ATOM 685 N N . GLY A 1 91 ? -1.388 5.705 -1.780 1.00 98.75 91 GLY A N 1
ATOM 686 C CA . GLY A 1 91 ? -0.274 5.557 -2.702 1.00 98.75 91 GLY A CA 1
ATOM 687 C C . GLY A 1 91 ? -0.585 4.566 -3.814 1.00 98.75 91 GLY A C 1
ATOM 688 O O . GLY A 1 91 ? -1.231 3.539 -3.582 1.00 98.75 91 GLY A O 1
ATOM 689 N N . ARG A 1 92 ? -0.109 4.855 -5.022 1.00 98.75 92 ARG A N 1
ATOM 690 C CA . ARG A 1 92 ? -0.270 4.018 -6.218 1.00 98.75 92 ARG A CA 1
ATOM 691 C C . ARG A 1 92 ? 1.006 3.960 -7.039 1.00 98.75 92 ARG A C 1
ATOM 693 O O . ARG A 1 92 ? 1.827 4.870 -6.981 1.00 98.75 92 ARG A O 1
ATOM 700 N N . TYR A 1 93 ? 1.153 2.903 -7.822 1.00 98.75 93 TYR A N 1
ATOM 701 C CA . TYR A 1 93 ? 2.156 2.887 -8.880 1.00 98.75 93 TYR A CA 1
ATOM 702 C C . TYR A 1 93 ? 1.700 3.784 -10.043 1.00 98.75 93 TYR A C 1
ATOM 704 O O . TYR A 1 93 ? 0.485 3.921 -10.248 1.00 98.75 93 TYR A O 1
ATOM 712 N N . PRO A 1 94 ? 2.637 4.375 -10.812 1.00 98.69 94 PRO A N 1
ATOM 713 C CA . PRO A 1 94 ? 2.303 5.126 -12.016 1.00 98.69 94 PRO A CA 1
ATOM 714 C C . PRO A 1 94 ? 1.396 4.331 -12.952 1.00 98.69 94 PRO A C 1
ATOM 716 O O . PRO A 1 94 ? 1.534 3.114 -13.081 1.00 98.69 94 PRO A O 1
ATOM 719 N N . ALA A 1 95 ? 0.459 5.020 -13.603 1.00 98.56 95 ALA A N 1
ATOM 720 C CA . ALA A 1 95 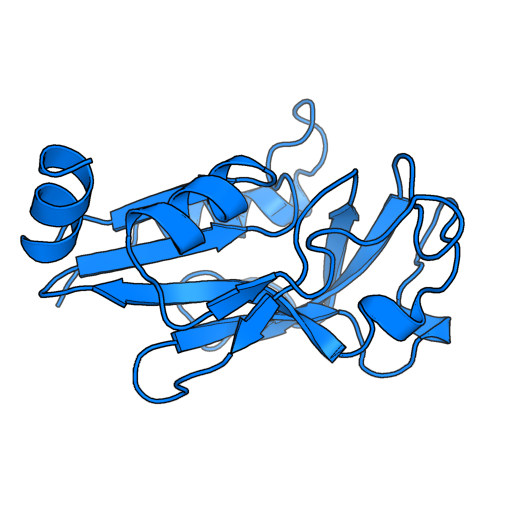? -0.445 4.401 -14.575 1.00 98.56 95 ALA A CA 1
ATOM 721 C C . ALA A 1 95 ? 0.277 3.941 -15.851 1.00 98.56 95 ALA A C 1
ATOM 723 O O . ALA A 1 95 ? -0.163 2.992 -16.489 1.00 98.56 95 ALA A O 1
ATOM 724 N N . ASP A 1 96 ? 1.375 4.609 -16.199 1.00 98.56 96 ASP A N 1
ATOM 725 C CA . ASP A 1 96 ? 2.261 4.229 -17.294 1.00 98.56 96 ASP A CA 1
ATOM 726 C C . ASP A 1 96 ? 3.205 3.092 -16.841 1.00 98.56 96 ASP A C 1
ATOM 728 O O . ASP A 1 96 ? 4.041 3.325 -15.955 1.00 98.56 96 ASP A O 1
ATOM 732 N N . PRO A 1 97 ? 3.098 1.879 -17.424 1.00 98.44 97 PRO A N 1
ATOM 733 C CA . PRO A 1 97 ? 3.936 0.735 -17.069 1.00 98.44 97 PRO A CA 1
ATOM 734 C C . PRO A 1 97 ? 5.438 1.008 -17.186 1.00 98.44 97 PRO A C 1
ATOM 736 O O . PRO A 1 97 ? 6.208 0.555 -16.336 1.00 98.44 97 PRO A O 1
ATOM 739 N N . GLU A 1 98 ? 5.865 1.799 -18.176 1.00 98.25 98 GLU A N 1
ATOM 740 C CA . GLU A 1 98 ? 7.284 2.111 -18.405 1.00 98.25 98 GLU A CA 1
ATOM 741 C C . GLU A 1 98 ? 7.878 2.950 -17.265 1.00 98.25 98 GLU A C 1
ATOM 743 O O . GLU A 1 98 ? 9.086 2.953 -17.022 1.00 98.25 98 GLU A O 1
ATOM 748 N N . ARG A 1 99 ? 7.017 3.641 -16.510 1.00 98.31 99 ARG A N 1
ATOM 749 C CA . ARG A 1 99 ? 7.412 4.489 -15.384 1.00 98.31 99 ARG A CA 1
ATOM 750 C C . ARG A 1 99 ? 7.399 3.769 -14.044 1.00 98.31 99 ARG A C 1
ATOM 752 O O . ARG A 1 99 ? 7.926 4.333 -13.080 1.00 98.31 99 ARG A O 1
ATOM 759 N N . VAL A 1 100 ? 6.838 2.562 -13.953 1.00 98.69 100 VAL A N 1
ATOM 760 C CA . VAL A 1 100 ? 6.762 1.808 -12.690 1.00 98.69 100 VAL A CA 1
ATOM 761 C C . VAL A 1 100 ? 8.162 1.543 -12.140 1.00 98.69 100 VAL A C 1
ATOM 763 O O . VAL A 1 100 ? 8.439 1.879 -10.988 1.00 98.69 100 VAL A O 1
ATOM 766 N N . LEU A 1 101 ? 9.070 1.009 -12.960 1.00 98.50 101 LEU A N 1
ATOM 767 C CA . LEU A 1 101 ? 10.430 0.684 -12.537 1.00 98.50 101 LEU A CA 1
ATOM 768 C C . LEU A 1 101 ? 11.299 1.946 -12.451 1.00 98.50 101 LEU A C 1
ATOM 770 O O . LEU A 1 101 ? 11.527 2.634 -13.447 1.00 98.50 101 LEU A O 1
ATOM 774 N N . LEU A 1 102 ? 11.830 2.242 -11.263 1.00 97.94 102 LEU A N 1
ATOM 775 C CA . LEU A 1 102 ? 12.899 3.230 -11.102 1.00 97.94 102 LEU A CA 1
ATOM 776 C C . LEU A 1 102 ? 14.280 2.573 -11.179 1.00 97.94 102 LEU A C 1
ATOM 778 O O . LEU A 1 102 ? 15.184 3.132 -11.792 1.00 97.94 102 LEU A O 1
ATOM 782 N N . SER A 1 103 ? 14.451 1.418 -10.533 1.00 97.31 103 SER A N 1
ATOM 783 C CA . SER A 1 103 ? 15.715 0.677 -10.507 1.00 97.31 103 SER A CA 1
ATOM 784 C C . SER A 1 103 ? 15.482 -0.795 -10.172 1.00 97.31 103 SER A C 1
ATOM 786 O O . SER A 1 103 ? 14.575 -1.118 -9.401 1.00 97.31 103 SER A O 1
ATOM 788 N N . GLY A 1 104 ? 16.321 -1.675 -10.718 1.00 97.00 104 GLY A N 1
ATOM 789 C CA . GLY A 1 104 ? 16.202 -3.125 -10.586 1.00 97.00 104 GLY A CA 1
ATOM 790 C C . GLY A 1 104 ? 15.645 -3.758 -11.855 1.00 97.00 104 GLY A C 1
ATOM 791 O O . GLY A 1 104 ? 16.057 -3.402 -12.958 1.00 97.00 104 GLY A O 1
ATOM 792 N N . TRP A 1 105 ? 14.723 -4.702 -11.694 1.00 97.56 105 TRP A N 1
ATOM 793 C CA . TRP A 1 105 ? 14.141 -5.461 -12.791 1.00 97.56 105 TRP A CA 1
ATOM 794 C C . TRP A 1 105 ? 12.701 -5.867 -12.469 1.00 97.56 105 TRP A C 1
ATOM 796 O O . TRP A 1 105 ? 12.394 -6.293 -11.355 1.00 97.56 105 TRP A O 1
ATOM 806 N N . VAL A 1 106 ? 11.825 -5.760 -13.462 1.00 98.25 106 VAL A N 1
ATOM 807 C CA . VAL A 1 106 ? 10.436 -6.213 -13.379 1.00 98.25 106 VAL A CA 1
ATOM 808 C C . VAL A 1 106 ? 10.026 -6.835 -14.705 1.00 98.25 106 VAL A C 1
ATOM 810 O O . VAL A 1 106 ? 10.318 -6.291 -15.770 1.00 98.25 106 VAL A O 1
ATOM 813 N N . LEU A 1 107 ? 9.328 -7.958 -14.620 1.00 98.25 107 LEU A N 1
ATOM 814 C CA . LEU A 1 107 ? 8.615 -8.577 -15.723 1.00 98.25 107 LEU A CA 1
ATOM 815 C C . LEU A 1 107 ? 7.148 -8.151 -15.674 1.00 98.25 107 LEU A C 1
ATOM 817 O O . LEU A 1 107 ? 6.525 -8.215 -14.614 1.00 98.25 107 LEU A O 1
ATOM 821 N N . HIS A 1 108 ? 6.616 -7.728 -16.819 1.00 98.12 108 HIS A N 1
ATOM 822 C CA . HIS A 1 108 ? 5.216 -7.327 -16.993 1.00 98.12 108 HIS A CA 1
ATOM 823 C C . HIS A 1 108 ? 4.726 -6.225 -16.021 1.00 98.12 108 HIS A C 1
ATOM 825 O O . HIS A 1 108 ? 3.725 -6.414 -15.317 1.00 98.12 108 HIS A O 1
ATOM 831 N N . PRO A 1 109 ? 5.391 -5.046 -15.949 1.00 98.25 109 PRO A N 1
ATOM 832 C CA . PRO A 1 109 ? 4.994 -3.954 -15.048 1.00 98.25 109 PRO A CA 1
ATOM 833 C C . PRO A 1 109 ? 3.542 -3.477 -15.239 1.00 98.25 109 PRO A C 1
ATOM 835 O O . PRO A 1 109 ? 2.946 -2.930 -14.310 1.00 98.25 109 PRO A O 1
ATOM 838 N N . GLU A 1 110 ?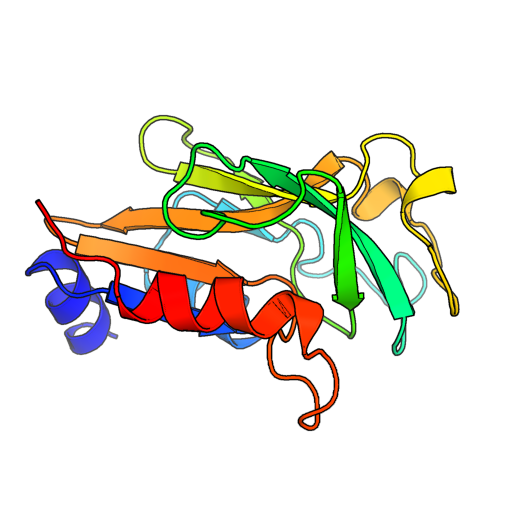 2.934 -3.724 -16.400 1.00 98.38 110 GLU A N 1
ATOM 839 C CA . GLU A 1 110 ? 1.530 -3.446 -16.707 1.00 98.38 110 GLU A CA 1
ATOM 840 C C . GLU A 1 110 ? 0.541 -4.124 -15.748 1.00 98.38 110 GLU A C 1
ATOM 842 O O . GLU A 1 110 ? -0.558 -3.611 -15.539 1.00 98.38 110 GLU A O 1
ATOM 847 N N . ARG A 1 111 ? 0.926 -5.234 -15.103 1.00 98.12 111 ARG A N 1
ATOM 848 C CA . ARG A 1 111 ? 0.085 -5.924 -14.110 1.00 98.12 111 ARG A CA 1
ATOM 849 C C . ARG A 1 111 ? -0.140 -5.083 -12.850 1.00 98.12 111 ARG A C 1
ATOM 851 O O . ARG A 1 111 ? -1.192 -5.196 -12.220 1.00 98.12 111 ARG A O 1
ATOM 858 N N . VAL A 1 112 ? 0.817 -4.220 -12.497 1.00 98.50 112 VAL A N 1
ATOM 859 C CA . VAL A 1 112 ? 0.751 -3.343 -11.312 1.00 98.50 112 VAL A CA 1
ATOM 860 C C . VAL A 1 112 ? 0.591 -1.864 -11.656 1.00 98.50 112 VAL A C 1
ATOM 862 O O . VAL A 1 112 ? 0.275 -1.067 -10.770 1.00 98.50 112 VAL A O 1
ATOM 865 N N . ALA A 1 113 ? 0.769 -1.482 -12.920 1.00 98.69 113 ALA A N 1
ATOM 866 C CA . ALA A 1 113 ? 0.601 -0.110 -13.377 1.00 98.69 113 ALA A CA 1
ATOM 867 C C . ALA A 1 113 ? -0.784 0.439 -12.995 1.00 98.69 113 ALA A C 1
ATOM 869 O O . ALA A 1 113 ? -1.820 -0.204 -13.180 1.00 98.69 113 ALA A O 1
ATOM 870 N N . GLY A 1 114 ? -0.804 1.621 -12.379 1.00 98.62 114 GLY A N 1
ATOM 871 C CA . GLY A 1 114 ? -2.026 2.270 -11.908 1.00 98.62 114 GLY A CA 1
ATOM 872 C C . GLY A 1 114 ? -2.750 1.538 -10.770 1.00 98.62 114 GLY A C 1
ATOM 873 O O . GLY A 1 114 ? -3.863 1.929 -10.403 1.00 98.62 114 GLY A O 1
ATOM 874 N N . ARG A 1 115 ? -2.167 0.496 -10.176 1.00 98.81 115 ARG A N 1
ATOM 875 C CA . ARG A 1 115 ? -2.739 -0.182 -9.007 1.00 98.81 115 ARG A CA 1
ATOM 876 C C . ARG A 1 115 ? -2.313 0.512 -7.724 1.00 98.81 115 ARG A C 1
ATOM 878 O O . ARG A 1 115 ? -1.270 1.164 -7.652 1.00 98.81 115 ARG A O 1
ATOM 885 N N . ALA A 1 116 ? -3.157 0.411 -6.704 1.00 98.81 116 ALA A N 1
ATOM 886 C CA . ALA A 1 116 ? -2.847 0.985 -5.408 1.00 98.81 116 ALA A CA 1
ATOM 887 C C . ALA A 1 116 ? -1.769 0.143 -4.709 1.00 98.81 116 ALA A C 1
ATOM 889 O O . ALA A 1 116 ? -1.835 -1.081 -4.687 1.00 98.81 116 ALA A O 1
ATOM 890 N N . ALA A 1 117 ? -0.780 0.813 -4.131 1.00 98.62 117 ALA A N 1
ATOM 891 C CA . ALA A 1 117 ? 0.320 0.206 -3.382 1.00 98.62 117 ALA A CA 1
ATOM 892 C C . ALA A 1 117 ? 0.184 0.456 -1.872 1.00 98.62 117 ALA A C 1
ATOM 894 O O . ALA A 1 117 ? 0.802 -0.230 -1.063 1.00 98.62 117 ALA A O 1
ATOM 895 N N . LEU A 1 118 ? -0.623 1.448 -1.487 1.00 98.81 118 LEU A N 1
ATOM 896 C CA . LEU A 1 118 ? -0.947 1.779 -0.108 1.00 98.81 118 LEU A CA 1
ATOM 897 C C . LEU A 1 118 ? -2.399 2.244 -0.033 1.00 98.81 118 LEU A C 1
ATOM 899 O O . LEU A 1 118 ? -2.775 3.237 -0.666 1.00 98.81 118 LEU A O 1
ATOM 903 N N . VAL A 1 119 ? -3.209 1.533 0.743 1.00 98.81 119 VAL A N 1
ATOM 904 C CA . VAL A 1 119 ? -4.620 1.870 0.958 1.00 98.81 119 VAL A CA 1
ATOM 905 C C . VAL A 1 119 ? -4.961 1.895 2.438 1.00 98.81 119 VAL A C 1
ATOM 907 O O . VAL A 1 119 ? -4.355 1.195 3.249 1.00 98.81 119 VAL A O 1
ATOM 910 N N . ARG A 1 120 ? -5.976 2.683 2.779 1.00 97.75 120 ARG A N 1
ATOM 911 C CA . ARG A 1 120 ? -6.598 2.719 4.099 1.00 97.75 120 ARG A CA 1
ATOM 912 C C . ARG A 1 120 ? -8.072 2.377 3.962 1.00 97.75 120 ARG A C 1
ATOM 914 O O . ARG A 1 120 ? -8.781 2.994 3.173 1.00 97.75 120 ARG A O 1
ATOM 921 N N . VAL A 1 121 ? -8.516 1.387 4.721 1.00 98.19 121 VAL A N 1
ATOM 922 C CA . VAL A 1 121 ? -9.854 0.798 4.652 1.00 98.19 121 VAL A CA 1
ATOM 923 C 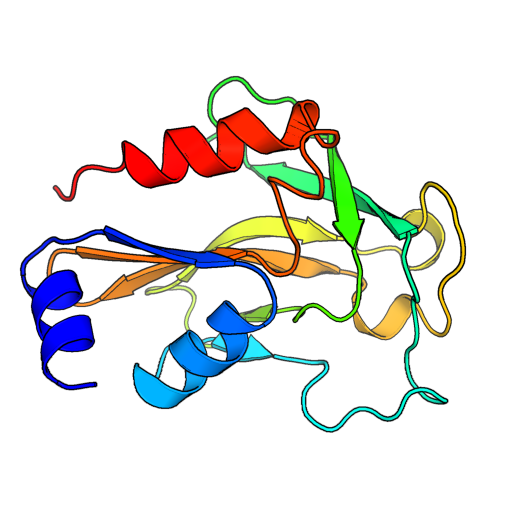C . VAL A 1 121 ? -10.576 1.058 5.964 1.00 98.19 121 VAL A C 1
ATOM 925 O O . VAL A 1 121 ? -10.070 0.691 7.022 1.00 98.19 121 VAL A O 1
ATOM 928 N N . LYS A 1 122 ? -11.761 1.665 5.914 1.00 97.19 122 LYS A N 1
ATOM 929 C CA . LYS A 1 122 ? -12.614 1.831 7.094 1.00 97.19 122 LYS A CA 1
ATOM 930 C C . LYS A 1 122 ? -13.185 0.478 7.529 1.00 97.19 122 LYS A C 1
ATOM 932 O O . LYS A 1 122 ? -13.693 -0.273 6.699 1.00 97.19 122 LYS A O 1
ATOM 937 N N . LEU A 1 123 ? -13.143 0.183 8.829 1.00 95.62 123 LEU A N 1
ATOM 938 C CA . LEU A 1 123 ? -13.745 -1.019 9.410 1.00 95.62 123 LEU A CA 1
ATOM 939 C C . LEU A 1 123 ? -14.348 -0.687 10.780 1.00 95.62 123 LEU A C 1
ATOM 941 O O . LEU A 1 123 ? -13.621 -0.474 11.744 1.00 95.62 123 LEU A O 1
ATOM 945 N N . GLY A 1 124 ? -15.681 -0.634 10.858 1.00 94.75 124 GLY A N 1
ATOM 946 C CA . GLY A 1 124 ? -16.388 -0.164 12.053 1.00 94.75 124 GLY A CA 1
ATOM 947 C C . GLY A 1 124 ? -16.026 1.287 12.388 1.00 94.75 124 GLY A C 1
ATOM 948 O O . GLY A 1 124 ? -16.098 2.158 11.515 1.00 94.75 124 GLY A O 1
ATOM 949 N N . ALA A 1 125 ? -15.644 1.534 13.641 1.00 95.88 125 ALA A N 1
ATOM 950 C CA . ALA A 1 125 ? -15.143 2.826 14.101 1.00 95.88 125 ALA A CA 1
ATOM 951 C C . ALA A 1 125 ? -13.652 3.046 13.787 1.00 95.88 125 ALA A C 1
ATOM 953 O O . ALA A 1 125 ? -13.193 4.179 13.858 1.00 95.88 125 ALA A O 1
ATOM 954 N N . GLY A 1 126 ? -12.897 1.998 13.443 1.00 96.50 126 GLY A N 1
ATOM 955 C CA . GLY A 1 126 ? -11.469 2.087 13.145 1.00 96.50 126 GLY A CA 1
ATOM 956 C C . GLY A 1 126 ? -11.136 1.829 11.682 1.00 96.50 126 GLY A C 1
ATOM 957 O O . GLY A 1 126 ? -11.925 2.103 10.768 1.00 96.50 126 GLY A O 1
ATOM 958 N N . GLN A 1 127 ? -9.921 1.334 11.444 1.00 97.38 127 GLN A N 1
ATOM 959 C CA . GLN A 1 127 ? -9.396 1.179 10.088 1.00 97.38 127 GLN A CA 1
ATOM 960 C C . GLN A 1 127 ? -8.289 0.131 9.968 1.00 97.38 127 GLN A C 1
ATOM 962 O O . GLN A 1 127 ? -7.632 -0.256 10.936 1.00 97.38 127 GLN A O 1
ATOM 967 N N . VAL A 1 128 ? -8.055 -0.287 8.729 1.00 98.19 128 VAL A N 1
ATOM 968 C CA . VAL A 1 128 ? -6.954 -1.159 8.330 1.00 98.19 128 VAL A CA 1
ATOM 969 C C . VAL A 1 128 ? -6.124 -0.442 7.271 1.00 98.19 128 VAL A C 1
ATOM 971 O O . VAL A 1 128 ? -6.657 -0.011 6.251 1.00 98.19 128 VAL A O 1
ATOM 974 N N . VAL A 1 129 ? -4.821 -0.311 7.494 1.00 98.62 129 VAL A N 1
ATOM 975 C CA . VAL A 1 129 ? -3.862 0.214 6.517 1.00 98.62 129 VAL A CA 1
ATOM 976 C C . VAL A 1 129 ? -3.118 -0.959 5.895 1.00 98.62 129 VAL A C 1
ATOM 978 O O . VAL A 1 129 ? -2.535 -1.773 6.611 1.00 98.62 129 VAL A O 1
ATOM 981 N N . LEU A 1 130 ? -3.141 -1.047 4.569 1.00 98.81 130 LEU A N 1
ATOM 982 C CA . LEU A 1 130 ? -2.517 -2.124 3.808 1.00 98.81 130 LEU A CA 1
ATOM 983 C C . LEU A 1 130 ? -1.371 -1.559 2.976 1.00 98.81 130 LEU A C 1
ATOM 985 O O . LEU A 1 130 ? -1.596 -0.756 2.068 1.00 98.81 130 LEU A O 1
ATOM 989 N N . PHE A 1 131 ? -0.155 -2.013 3.257 1.00 98.75 131 PHE A N 1
ATOM 990 C CA . PHE A 1 131 ? 1.009 -1.753 2.419 1.00 98.75 131 PHE A CA 1
ATOM 991 C C . PHE A 1 131 ? 1.236 -2.940 1.480 1.00 98.75 131 PHE A C 1
ATOM 993 O O . PHE A 1 131 ? 1.355 -4.082 1.926 1.00 98.75 131 PHE A O 1
ATOM 1000 N N . GLY A 1 132 ? 1.340 -2.656 0.184 1.00 98.25 132 GLY A N 1
ATOM 1001 C CA . GLY A 1 132 ? 1.745 -3.591 -0.871 1.00 98.25 132 GLY A CA 1
ATOM 1002 C C . GLY A 1 132 ? 3.260 -3.751 -1.004 1.00 98.25 132 GLY A C 1
ATOM 1003 O O . GLY A 1 132 ? 3.756 -4.398 -1.915 1.00 98.25 132 GLY A O 1
ATOM 1004 N N . PHE A 1 133 ? 4.005 -3.116 -0.105 1.00 97.50 133 PHE A N 1
ATOM 1005 C CA . PHE A 1 133 ? 5.458 -3.108 -0.047 1.00 97.50 133 PHE A CA 1
ATOM 1006 C C . PHE A 1 133 ? 5.907 -3.082 1.417 1.00 97.50 133 PHE A C 1
ATOM 1008 O O . PHE A 1 133 ? 5.088 -2.979 2.335 1.00 97.50 133 PHE A O 1
ATOM 1015 N N . ARG A 1 134 ? 7.217 -3.163 1.663 1.00 94.75 134 ARG A N 1
ATOM 1016 C CA . ARG A 1 134 ? 7.781 -3.105 3.021 1.00 94.75 134 ARG A CA 1
ATOM 1017 C C . ARG A 1 134 ? 8.350 -1.715 3.300 1.00 94.75 134 ARG A C 1
ATOM 1019 O O . ARG A 1 134 ? 9.494 -1.466 2.919 1.00 94.75 134 ARG A O 1
ATOM 1026 N N . PRO A 1 135 ? 7.613 -0.813 3.976 1.00 96.50 135 PRO A N 1
ATOM 1027 C CA . PRO A 1 135 ? 8.114 0.534 4.255 1.00 96.50 135 PRO A CA 1
ATOM 1028 C C . PRO A 1 135 ? 9.369 0.538 5.144 1.00 96.50 135 PRO A C 1
ATOM 1030 O O . PRO A 1 135 ? 10.135 1.493 5.111 1.00 96.50 135 PRO A O 1
ATOM 1033 N N . GLN A 1 136 ? 9.593 -0.528 5.915 1.00 95.19 136 GLN A N 1
ATOM 1034 C CA . GLN A 1 136 ? 10.703 -0.710 6.851 1.00 95.19 136 GLN A CA 1
ATOM 1035 C C . GLN A 1 136 ? 11.855 -1.577 6.315 1.00 95.19 136 GLN A C 1
ATOM 1037 O O . GLN A 1 136 ? 12.723 -1.975 7.094 1.00 95.19 136 GLN A O 1
ATOM 1042 N N . TYR A 1 137 ? 11.843 -1.951 5.026 1.00 94.06 137 TYR A N 1
ATOM 1043 C CA . TYR A 1 137 ? 12.726 -2.989 4.482 1.00 94.06 137 TYR A CA 1
ATOM 1044 C C . TYR A 1 137 ? 14.190 -2.825 4.923 1.00 94.06 137 TYR A C 1
ATOM 1046 O O . TYR A 1 137 ? 14.837 -1.818 4.630 1.00 94.06 137 TYR A O 1
ATOM 1054 N N . ARG A 1 138 ? 14.682 -3.830 5.665 1.00 90.06 138 ARG A N 1
ATOM 1055 C CA . ARG A 1 138 ? 16.052 -3.948 6.204 1.00 90.06 138 ARG A CA 1
ATOM 1056 C C . ARG A 1 138 ? 16.593 -2.725 6.953 1.00 90.06 138 ARG A C 1
ATOM 1058 O O . ARG A 1 138 ? 17.801 -2.613 7.124 1.00 90.06 138 ARG A O 1
ATOM 1065 N N . GLY A 1 139 ? 15.748 -1.803 7.396 1.00 90.50 139 GLY A N 1
ATOM 1066 C CA . GLY A 1 139 ? 16.249 -0.579 8.008 1.00 90.50 139 GLY A CA 1
ATOM 1067 C C . GLY A 1 139 ? 16.692 0.508 7.005 1.00 90.50 139 GLY A C 1
ATOM 1068 O O . GLY A 1 139 ? 17.200 1.542 7.431 1.00 90.50 139 GLY A O 1
ATOM 1069 N N . GLN A 1 140 ? 16.559 0.279 5.691 1.00 87.44 140 GLN A N 1
ATOM 1070 C CA . GLN A 1 140 ? 17.222 1.075 4.643 1.00 87.44 140 GLN A CA 1
ATOM 1071 C C . GLN A 1 140 ? 16.272 1.999 3.869 1.00 87.44 140 GLN A C 1
ATOM 1073 O O . GLN A 1 140 ? 16.698 3.030 3.351 1.00 87.44 140 GLN A O 1
ATOM 1078 N N . SER A 1 141 ? 14.980 1.673 3.804 1.00 87.19 141 SER A N 1
ATOM 1079 C CA . SER A 1 141 ? 13.971 2.463 3.082 1.00 87.19 141 SER A CA 1
ATOM 1080 C C . SER A 1 141 ? 13.486 3.677 3.889 1.00 87.19 141 SER A C 1
ATOM 1082 O O . SER A 1 141 ? 12.297 3.843 4.140 1.00 87.19 141 SER A O 1
ATOM 1084 N N . ILE A 1 142 ? 14.409 4.550 4.301 1.00 92.19 142 ILE A N 1
ATOM 1085 C CA . ILE A 1 142 ? 14.140 5.679 5.213 1.00 92.19 142 ILE A CA 1
ATOM 1086 C C . ILE A 1 142 ? 13.042 6.610 4.667 1.00 92.19 142 ILE A C 1
ATOM 1088 O O . ILE A 1 142 ? 12.216 7.109 5.426 1.00 92.19 142 ILE A O 1
ATOM 1092 N N . VAL A 1 143 ? 12.972 6.788 3.343 1.00 94.19 143 VAL A N 1
ATOM 1093 C CA . VAL A 1 143 ? 11.962 7.637 2.683 1.00 94.19 143 VAL A CA 1
ATOM 1094 C C . VAL A 1 143 ? 10.520 7.147 2.886 1.00 94.19 143 VAL A C 1
ATOM 1096 O O . VAL A 1 143 ? 9.591 7.948 2.844 1.00 94.19 143 VAL A O 1
ATOM 1099 N N . THR A 1 144 ? 10.310 5.853 3.154 1.00 95.94 144 THR A N 1
ATOM 1100 C CA . THR A 1 144 ? 8.979 5.273 3.398 1.00 95.94 144 THR A CA 1
ATOM 1101 C C . THR A 1 144 ? 8.630 5.141 4.881 1.00 95.94 144 THR A C 1
ATOM 1103 O O . THR A 1 144 ? 7.509 4.754 5.207 1.00 95.94 144 THR A O 1
ATOM 1106 N N . TYR A 1 145 ? 9.539 5.489 5.798 1.00 95.88 145 TYR A N 1
ATOM 1107 C CA . TYR A 1 145 ? 9.276 5.429 7.242 1.00 95.88 145 TYR A CA 1
ATOM 1108 C C . TYR A 1 145 ? 8.172 6.373 7.699 1.00 95.88 145 TYR A C 1
ATOM 1110 O O . TYR A 1 145 ? 7.339 5.932 8.495 1.00 95.88 145 TYR A O 1
ATOM 1118 N N . PRO A 1 146 ? 8.101 7.627 7.206 1.00 97.06 146 PRO A N 1
ATOM 1119 C CA . PRO A 1 146 ? 7.006 8.507 7.577 1.00 97.06 146 PRO A CA 1
ATOM 1120 C C . PRO A 1 146 ? 5.635 7.889 7.279 1.00 97.06 146 PRO A C 1
ATOM 1122 O O . PRO A 1 146 ? 4.756 7.976 8.125 1.00 97.06 146 PRO A O 1
ATOM 1125 N N . LEU A 1 147 ? 5.467 7.156 6.166 1.00 98.12 147 LEU A N 1
ATOM 1126 C CA . LEU A 1 147 ? 4.209 6.454 5.862 1.00 98.12 147 LEU A CA 1
ATOM 1127 C C . LEU A 1 147 ? 3.841 5.444 6.960 1.00 98.12 147 LEU A C 1
ATOM 1129 O O . LEU A 1 147 ? 2.693 5.393 7.406 1.00 98.12 147 LEU A O 1
ATOM 1133 N N . LEU A 1 148 ? 4.811 4.651 7.425 1.00 97.56 148 LEU A N 1
ATOM 1134 C CA . LEU A 1 148 ? 4.590 3.679 8.496 1.00 97.56 148 LEU A CA 1
ATOM 1135 C C . LEU A 1 148 ? 4.251 4.376 9.819 1.00 97.56 148 LEU A C 1
ATOM 1137 O O . LEU A 1 148 ? 3.245 4.050 10.445 1.00 97.56 148 LEU A O 1
ATOM 1141 N N . PHE A 1 149 ? 5.050 5.356 10.240 1.00 96.69 149 PHE A N 1
ATOM 1142 C CA . PHE A 1 149 ? 4.850 6.026 11.526 1.00 96.69 149 PHE A CA 1
ATOM 1143 C C . PHE A 1 149 ? 3.598 6.904 11.560 1.00 96.69 149 PHE A C 1
ATOM 1145 O O . PHE A 1 149 ? 2.928 6.957 12.591 1.00 96.69 149 PHE A O 1
ATOM 1152 N N . ASN A 1 150 ? 3.241 7.551 10.451 1.00 97.56 150 ASN A N 1
ATOM 1153 C CA . ASN A 1 150 ? 1.986 8.289 10.337 1.00 97.56 150 ASN A CA 1
ATOM 1154 C C . ASN A 1 150 ? 0.788 7.335 10.426 1.00 97.56 150 ASN A C 1
ATOM 1156 O O . ASN A 1 150 ? -0.195 7.661 11.086 1.00 97.56 150 ASN A O 1
ATOM 1160 N N . SER A 1 151 ? 0.889 6.130 9.847 1.00 97.69 151 SER A N 1
ATOM 1161 C CA . SER A 1 151 ? -0.157 5.101 9.959 1.00 97.69 151 SER A CA 1
ATOM 1162 C C . SER A 1 151 ? -0.401 4.674 11.410 1.00 97.69 151 SER A C 1
ATOM 1164 O O . SER A 1 151 ? -1.548 4.492 11.807 1.00 97.69 151 SER A O 1
ATOM 1166 N N . LEU A 1 152 ? 0.656 4.559 12.223 1.00 95.56 152 LEU A N 1
ATOM 1167 C CA . LEU A 1 152 ? 0.545 4.215 13.649 1.00 95.56 152 LEU A CA 1
ATOM 1168 C C . LEU A 1 152 ? -0.074 5.335 14.499 1.00 95.56 152 LEU A C 1
ATOM 1170 O O . LEU A 1 152 ? -0.630 5.066 15.559 1.00 95.56 152 LEU A O 1
ATOM 1174 N N . GLN A 1 153 ? 0.022 6.581 14.038 1.00 93.94 153 GLN A N 1
ATOM 1175 C CA . GLN A 1 153 ? -0.533 7.759 14.709 1.00 93.94 153 GLN A CA 1
ATOM 1176 C C . GLN A 1 153 ? -1.965 8.080 14.270 1.00 93.94 153 GLN A C 1
ATOM 1178 O O . GLN A 1 153 ? -2.542 9.062 14.740 1.00 93.94 153 GLN A O 1
ATOM 1183 N N . LEU A 1 154 ? -2.549 7.289 13.364 1.00 91.44 154 LEU A N 1
ATOM 1184 C CA . LEU A 1 154 ? -3.928 7.497 12.955 1.00 91.44 154 LEU A CA 1
ATOM 1185 C C . LEU A 1 154 ? -4.866 7.264 14.136 1.00 91.44 154 LEU A C 1
ATOM 1187 O O . LEU A 1 154 ? -5.026 6.140 14.617 1.00 91.44 154 LEU A O 1
ATOM 1191 N N . THR A 1 155 ? -5.534 8.333 14.547 1.00 78.31 155 THR A N 1
ATOM 1192 C CA . THR A 1 155 ? -6.633 8.272 15.496 1.00 78.31 155 THR A CA 1
ATOM 1193 C C . THR A 1 155 ? -7.948 8.110 14.745 1.00 78.31 155 THR A C 1
ATOM 1195 O O . THR A 1 155 ? -8.197 8.752 13.719 1.00 78.31 155 THR A O 1
ATOM 1198 N N . SER A 1 156 ? -8.789 7.216 15.247 1.00 68.38 156 SER A N 1
ATOM 1199 C CA . SER A 1 156 ? -10.178 7.110 14.812 1.00 68.38 156 SER A CA 1
ATOM 1200 C C . SER A 1 156 ? -10.944 8.333 15.320 1.00 68.38 156 SER A C 1
ATOM 1202 O O . SER A 1 156 ? -10.722 8.763 16.454 1.00 68.38 156 SER A O 1
ATOM 1204 N N . LYS A 1 157 ? -11.775 8.933 14.462 1.00 54.38 157 LYS A N 1
ATOM 1205 C CA . LYS A 1 157 ? -12.688 10.016 14.853 1.00 54.38 157 LYS A CA 1
ATOM 1206 C C . LYS A 1 157 ? -13.994 9.447 15.377 1.00 54.38 157 LYS A C 1
ATOM 1208 O O . LYS A 1 157 ? -14.460 8.454 14.774 1.00 54.38 157 LYS A O 1
#

Radius of gyration: 14.69 Å; Cα contacts (8 Å, |Δi|>4): 373; chains: 1; bounding box: 34×33×37 Å

Solvent-accessible surface area (backbone atoms only — not comparable to full-atom values): 8135 Å² total; per-residue (Å²): 105,70,65,60,53,47,44,18,33,75,32,32,68,43,81,28,53,15,65,48,24,58,54,48,31,66,76,64,66,45,62,51,42,54,73,55,67,93,59,50,67,94,66,43,37,39,96,50,24,36,28,34,29,39,40,38,45,87,39,71,39,35,51,98,48,64,47,69,49,62,39,55,37,52,83,37,43,33,35,43,81,74,37,75,91,47,39,46,75,42,24,24,29,37,66,52,34,85,56,24,65,70,46,77,53,69,43,55,46,62,76,45,30,55,22,31,37,26,36,40,33,62,36,80,48,15,27,40,36,35,26,22,26,44,43,63,47,93,79,67,39,63,90,30,39,56,44,54,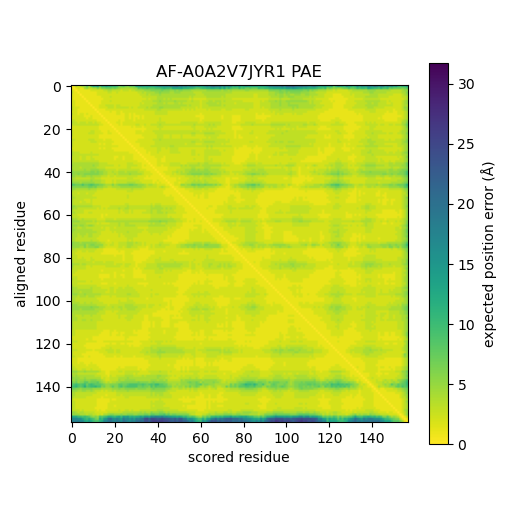56,33,52,73,65,55,75,55,123

Secondary structure (DSSP, 8-state):
-HHHHHHHHTT-EEEEETHHHHHHHHHHT-SEEETTTT--TTTSB-SSEEEEEEE-TTSGGGTTS-SEEEEEESS---EEES-TTTEEEEEE--SSHHHHEEES--B-GGGTTT-EEEEEEEETTEEEEEESS-TTGGGT-GGGHHHHHHHHT----